Protein AF-A0A9P3JIS2-F1 (afdb_monomer)

Mean predicted aligned error: 7.38 Å

Nearest PDB structures (foldseek):
  6uax-assembly2_B  TM=6.822E-01  e=2.232E-02  Sorangium cellulosum So ce56
  4v4b-assembly1_AK  TM=4.338E-01  e=3.756E-01  Saccharomyces cerevisiae
  5xtb-assembly1_J  TM=4.957E-01  e=6.749E+00  Homo sapiens
  6rfq-assembly1_E  TM=3.827E-01  e=6.320E+00  Yarrowia lipolytica
  6y79-assembly1_E  TM=3.855E-01  e=7.696E+00  Yarrowia lipolytica

pLDDT: mean 80.88, std 13.99, range [34.53, 97.19]

Foldseek 3Di:
DFAWDADPPGDIDTDDDLVRVLVVLVVVVVVCVVVVPPDADEDDAEALVCQLVRCVVNVVRGQAYEHALEKAQDQVRDICLVVSLVSLQSLLVVCVVSVHAYEYAEYAHPDDHDDPVVRVVNRVSSVVSCCPRNVHPYYHYDDDPDDDDPDD

Sequence (152 aa):
LEGWWMKGGGQEGCNIGLQQMKRILLMVQAALERKQLKTGIVSVDSFVQTTPRQIGTLNPFLARYNVHGYMSLAKNGTSSVEWTTQNFHVMKGIAKGQEKEVWVSEWGPLLRGGEDMDVALFMARSIIAAINILEATGGSFGRRLTPWHPGR

Solvent-accessible surface area (backbone atoms only — not comparable to full-atom values): 8800 Å² total; per-residue (Å²): 130,70,49,79,49,77,44,94,90,79,44,76,48,68,45,75,51,72,72,58,47,50,53,50,52,52,54,49,50,54,50,31,59,77,68,70,50,96,70,76,44,76,43,74,72,33,52,47,88,58,38,67,78,50,47,77,80,46,47,96,68,42,62,30,42,32,25,25,61,60,35,40,34,42,72,86,71,52,59,40,58,65,64,51,50,54,38,27,48,54,42,29,54,51,27,60,78,65,78,36,55,38,31,34,58,26,39,49,62,78,39,89,34,74,52,73,66,56,46,50,53,50,51,51,51,52,53,51,42,36,46,74,55,32,54,37,81,46,72,40,79,49,82,74,87,69,79,88,75,85,81,131

Structure (mmCIF, N/CA/C/O backbone):
data_AF-A0A9P3JIS2-F1
#
_entry.id   AF-A0A9P3JIS2-F1
#
loop_
_atom_site.group_PDB
_atom_site.id
_atom_site.type_symbol
_atom_site.label_atom_id
_atom_site.label_alt_id
_atom_site.label_comp_id
_atom_site.label_asym_id
_atom_site.label_entity_id
_atom_site.label_seq_id
_atom_site.pdbx_PDB_ins_code
_atom_site.Cartn_x
_atom_site.Cartn_y
_atom_site.Cartn_z
_atom_site.occupancy
_atom_site.B_iso_or_equiv
_atom_site.auth_seq_id
_atom_site.auth_comp_id
_atom_site.auth_asym_id
_atom_site.auth_atom_id
_atom_site.pdbx_PDB_model_num
ATOM 1 N N . LEU A 1 1 ? -1.215 21.111 -2.128 1.00 69.12 1 LEU A N 1
ATOM 2 C CA . LEU A 1 1 ? -2.639 21.453 -2.330 1.00 69.12 1 LEU A CA 1
ATOM 3 C C . LEU A 1 1 ? -3.441 20.167 -2.242 1.00 69.12 1 LEU A C 1
ATOM 5 O O . LEU A 1 1 ? -3.109 19.228 -2.957 1.00 69.12 1 LEU A O 1
ATOM 9 N N . GLU A 1 2 ? -4.381 20.091 -1.303 1.00 86.25 2 GLU A N 1
ATOM 10 C CA . GLU A 1 2 ? -5.375 19.010 -1.247 1.00 86.25 2 GLU A CA 1
ATOM 11 C C . GLU A 1 2 ? -6.494 19.288 -2.257 1.00 86.25 2 GLU A C 1
ATOM 13 O O . GLU A 1 2 ? -6.707 20.444 -2.629 1.00 86.25 2 GLU A O 1
ATOM 18 N N . GLY A 1 3 ? -7.202 18.245 -2.685 1.00 86.94 3 GLY A N 1
ATOM 19 C CA . GLY A 1 3 ? -8.365 18.369 -3.558 1.00 86.94 3 GLY A CA 1
ATOM 20 C C . GLY A 1 3 ? -8.328 17.466 -4.784 1.00 86.94 3 GLY A C 1
ATOM 21 O O . GLY A 1 3 ? -7.376 16.714 -5.017 1.00 86.94 3 GLY A O 1
ATOM 22 N N . TRP A 1 4 ? -9.410 17.555 -5.550 1.00 88.62 4 TRP A N 1
ATOM 23 C CA . TRP A 1 4 ? -9.641 16.761 -6.746 1.00 88.62 4 TRP A CA 1
ATOM 24 C C . TRP A 1 4 ? -8.884 17.315 -7.944 1.00 88.62 4 TRP A C 1
ATOM 26 O O . TRP A 1 4 ? -8.748 18.527 -8.118 1.00 88.62 4 TRP A O 1
ATOM 36 N N . TRP A 1 5 ? -8.417 16.410 -8.789 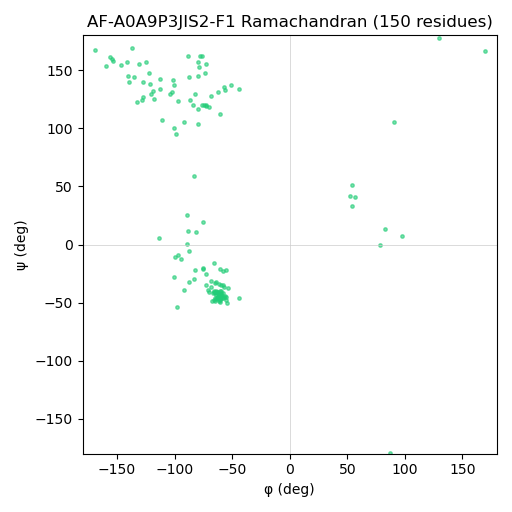1.00 86.50 5 TRP A N 1
ATOM 37 C CA . TRP A 1 5 ? -7.796 16.727 -10.059 1.00 86.50 5 TRP A CA 1
ATOM 38 C C . TRP A 1 5 ? -8.214 15.718 -11.124 1.00 86.50 5 TRP A C 1
ATOM 40 O O . TRP A 1 5 ? -8.581 14.580 -10.835 1.00 86.50 5 TRP A O 1
ATOM 50 N N . MET A 1 6 ? -8.106 16.161 -12.373 1.00 84.44 6 MET A N 1
ATOM 51 C CA . MET A 1 6 ? -8.258 15.338 -13.567 1.00 84.44 6 MET A CA 1
ATOM 52 C C . MET A 1 6 ? -6.938 15.350 -14.326 1.00 84.44 6 MET A C 1
ATOM 54 O O . MET A 1 6 ? -6.419 16.421 -14.648 1.00 84.44 6 MET A O 1
ATOM 58 N N . LYS A 1 7 ? -6.380 14.175 -14.621 1.00 74.12 7 LYS A N 1
ATOM 59 C CA . LYS A 1 7 ? -5.213 14.044 -15.501 1.00 74.12 7 LYS A CA 1
ATOM 60 C C . LYS A 1 7 ? -5.682 13.593 -16.879 1.00 74.12 7 LYS A C 1
ATOM 62 O O . LYS A 1 7 ? -6.599 12.779 -16.992 1.00 74.12 7 LYS A O 1
ATOM 67 N N . GLY A 1 8 ? -5.053 14.142 -17.923 1.00 61.16 8 GLY A N 1
ATOM 68 C CA . GLY A 1 8 ? -5.371 13.838 -19.321 1.00 61.16 8 GLY A CA 1
ATOM 69 C C . GLY A 1 8 ? -5.562 12.336 -19.560 1.00 61.16 8 GLY A C 1
ATOM 70 O O . GLY A 1 8 ? -4.776 11.528 -19.068 1.00 61.16 8 GLY A O 1
ATOM 71 N N . GLY A 1 9 ? -6.634 11.979 -20.275 1.00 62.12 9 GLY A N 1
ATOM 72 C CA . GLY A 1 9 ? -7.101 10.593 -20.412 1.00 62.12 9 GLY A CA 1
ATOM 73 C C . GLY A 1 9 ? -8.241 10.195 -19.463 1.00 62.12 9 GLY A C 1
ATOM 74 O O . GLY A 1 9 ? -8.596 9.023 -19.428 1.00 62.12 9 GLY A O 1
ATOM 75 N N . GLY A 1 10 ? -8.824 11.142 -18.715 1.00 78.00 10 GLY A N 1
ATOM 76 C CA . GLY A 1 10 ? -10.028 10.912 -17.901 1.00 78.00 10 GLY A CA 1
ATOM 77 C C . GLY A 1 10 ? -9.765 10.293 -16.528 1.00 78.00 10 GLY A C 1
ATOM 78 O O . GLY A 1 10 ? -10.701 9.834 -15.884 1.00 78.00 10 GLY A O 1
ATOM 79 N N . GLN A 1 11 ? -8.509 10.270 -16.071 1.00 81.06 11 GLN A N 1
ATOM 80 C CA . GLN A 1 11 ? -8.181 9.756 -14.746 1.00 81.06 11 GLN A CA 1
ATOM 81 C C . GLN A 1 11 ? -8.483 10.812 -13.678 1.00 81.06 11 GLN A C 1
ATOM 83 O O . GLN A 1 11 ? -7.835 11.863 -13.636 1.00 81.06 11 GLN A O 1
ATOM 88 N N . GLU A 1 12 ? -9.428 10.485 -12.803 1.00 86.50 12 GLU A N 1
ATOM 89 C CA . GLU A 1 12 ? -9.691 11.201 -11.558 1.00 86.50 12 GLU A CA 1
ATOM 90 C C . GLU A 1 12 ? -8.606 10.906 -10.518 1.00 86.50 12 GLU A C 1
ATOM 92 O O . GLU A 1 12 ? -8.057 9.802 -10.439 1.00 86.50 12 GLU A O 1
ATOM 97 N N . GLY A 1 13 ? -8.316 11.897 -9.684 1.00 85.69 13 GLY A N 1
ATOM 98 C CA . GLY A 1 13 ? -7.522 11.706 -8.484 1.00 85.69 13 GLY A CA 1
ATOM 99 C C . GLY A 1 13 ? -7.853 12.742 -7.424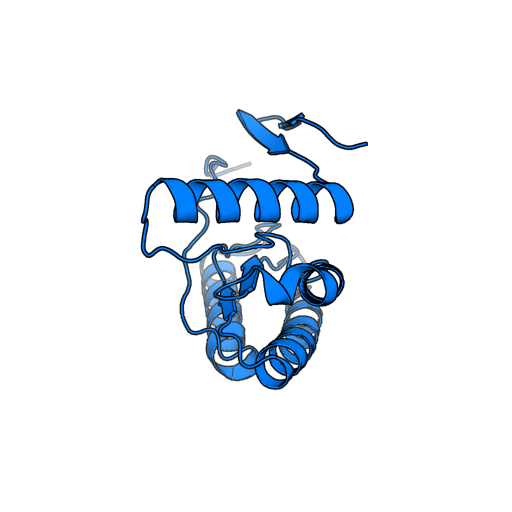 1.00 85.69 13 GLY A C 1
ATOM 100 O O . GLY A 1 13 ? -8.363 13.821 -7.715 1.00 85.69 13 GLY A O 1
ATOM 101 N N . CYS A 1 14 ? -7.556 12.412 -6.171 1.00 86.81 14 CYS A N 1
ATOM 102 C CA . CYS A 1 14 ? -7.724 13.318 -5.045 1.00 86.81 14 CYS A CA 1
ATOM 103 C C . CYS A 1 14 ? -6.462 13.288 -4.193 1.00 86.81 14 CYS A C 1
ATOM 105 O O . CYS A 1 14 ? -6.043 12.228 -3.731 1.00 86.81 14 CYS A O 1
ATOM 107 N N . ASN A 1 15 ? -5.835 14.447 -3.996 1.00 87.88 15 ASN A N 1
ATOM 108 C CA . ASN A 1 15 ? -4.740 14.553 -3.045 1.00 87.88 15 ASN A CA 1
ATOM 109 C C . ASN A 1 15 ? -5.302 14.848 -1.652 1.00 87.88 15 ASN A C 1
ATOM 111 O O . ASN A 1 15 ? -6.003 15.844 -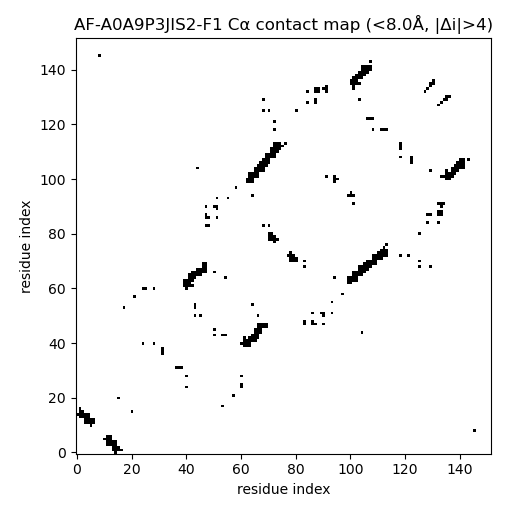1.466 1.00 87.88 15 ASN A O 1
ATOM 115 N N . ILE A 1 16 ? -4.956 14.012 -0.676 1.00 88.56 16 ILE A N 1
ATOM 116 C CA . ILE A 1 16 ? -5.409 14.128 0.711 1.00 88.56 16 ILE A CA 1
ATOM 117 C C . ILE A 1 16 ? -4.173 14.116 1.612 1.00 88.56 16 ILE A C 1
ATOM 119 O O . ILE A 1 16 ? -3.332 13.225 1.515 1.00 88.56 16 ILE A O 1
ATOM 123 N N . GLY A 1 17 ? -4.033 15.102 2.493 1.00 89.31 17 GLY A N 1
ATOM 124 C CA . GLY A 1 17 ? -2.966 15.14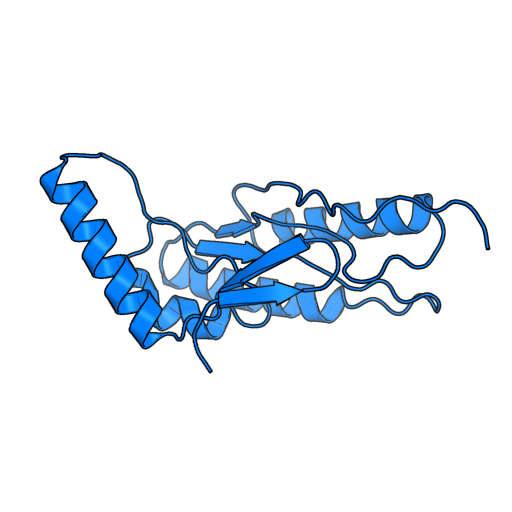0 3.483 1.00 89.31 17 GLY A CA 1
ATOM 125 C C . GLY A 1 17 ? -3.223 14.179 4.641 1.00 89.31 17 GLY A C 1
ATOM 126 O O . GLY A 1 17 ? -4.343 13.738 4.895 1.00 89.31 17 GLY A O 1
ATOM 127 N N . LEU A 1 18 ? -2.172 13.862 5.399 1.00 88.62 18 LEU A N 1
ATOM 128 C CA . LEU A 1 18 ? -2.227 12.849 6.459 1.00 88.62 18 LEU A CA 1
ATOM 129 C C . LEU A 1 18 ? -3.250 13.172 7.566 1.00 88.62 18 LEU A C 1
ATOM 131 O O . LEU A 1 18 ? -3.968 12.288 8.030 1.00 88.62 18 LEU A O 1
ATOM 135 N N . GLN A 1 19 ? -3.350 14.441 7.975 1.00 89.00 19 GLN A N 1
ATOM 136 C CA . GLN A 1 19 ? -4.324 14.863 8.991 1.00 89.00 19 GLN A CA 1
ATOM 137 C C . GLN A 1 19 ? -5.762 14.778 8.474 1.00 89.00 19 GLN A C 1
ATOM 139 O O . GLN A 1 19 ? -6.664 14.386 9.214 1.00 89.00 19 GLN A O 1
ATOM 144 N N . GLN A 1 20 ? -5.976 15.097 7.197 1.00 90.62 20 GLN A N 1
ATOM 145 C CA . GLN A 1 20 ? -7.285 14.985 6.570 1.00 90.62 20 GLN A CA 1
ATOM 146 C C . GLN A 1 20 ? -7.683 13.515 6.382 1.00 90.62 20 GLN A C 1
ATOM 148 O O . GLN A 1 20 ? -8.810 13.154 6.715 1.00 90.62 20 GLN A O 1
ATOM 153 N N . MET A 1 21 ? -6.751 12.641 5.983 1.00 91.25 21 MET A N 1
ATOM 154 C CA . MET A 1 21 ? -6.969 11.188 5.974 1.00 91.25 21 MET A CA 1
ATOM 155 C C . MET A 1 21 ? -7.386 10.674 7.352 1.00 91.25 21 MET A C 1
ATOM 157 O O . MET A 1 21 ? -8.387 9.975 7.459 1.00 91.25 21 MET A O 1
ATOM 161 N N . LYS A 1 22 ? -6.686 11.069 8.424 1.00 91.50 22 LYS A N 1
ATOM 162 C CA . LYS A 1 22 ? -7.051 10.677 9.795 1.00 91.50 22 LYS A CA 1
ATOM 163 C C . LYS A 1 22 ? -8.489 11.077 10.146 1.00 91.50 22 LYS A C 1
ATOM 165 O O . LYS A 1 22 ? -9.223 10.274 10.717 1.00 91.50 22 LYS A O 1
ATOM 170 N N . ARG A 1 23 ? -8.909 12.298 9.792 1.00 92.62 23 ARG A N 1
ATOM 171 C CA . ARG A 1 23 ? -10.292 12.765 10.003 1.00 92.62 23 ARG A CA 1
ATOM 172 C C . ARG A 1 23 ? -11.300 11.925 9.220 1.00 92.62 23 ARG A C 1
ATOM 174 O O . ARG A 1 23 ? -12.309 11.522 9.788 1.00 92.62 23 ARG A O 1
ATOM 181 N N . ILE A 1 24 ? -11.006 11.621 7.956 1.00 92.38 24 ILE A N 1
ATOM 182 C CA . ILE A 1 24 ? -11.854 10.765 7.115 1.00 92.38 24 ILE A CA 1
ATOM 183 C C . ILE A 1 24 ? -11.992 9.372 7.738 1.00 92.38 24 ILE A C 1
ATOM 185 O O . ILE A 1 24 ? -13.111 8.889 7.881 1.00 92.38 24 ILE A O 1
ATOM 189 N N . LEU A 1 25 ? -10.892 8.753 8.178 1.00 93.19 25 LEU A N 1
ATOM 190 C CA . LEU A 1 25 ? -10.920 7.430 8.810 1.00 93.19 25 LEU A CA 1
ATOM 191 C C . LEU A 1 25 ? -11.782 7.415 10.079 1.00 93.19 25 LEU A C 1
ATOM 193 O O . LEU A 1 25 ? -12.584 6.504 10.249 1.00 93.19 25 LEU A O 1
ATOM 197 N N . LEU A 1 26 ? -11.686 8.447 10.925 1.00 93.56 26 LEU A N 1
ATOM 198 C CA . LEU A 1 26 ? -12.546 8.595 12.106 1.00 93.56 26 LEU A CA 1
ATOM 199 C C . LEU A 1 26 ? -14.032 8.711 11.733 1.00 93.56 26 LEU A C 1
ATOM 201 O O . LEU A 1 26 ? -14.883 8.082 12.360 1.00 93.56 26 LEU A O 1
ATOM 205 N N . MET A 1 27 ? -14.353 9.495 10.700 1.00 95.50 27 MET A N 1
ATOM 206 C CA . MET A 1 27 ? -15.731 9.648 10.223 1.00 95.50 27 MET A CA 1
ATOM 207 C C . MET A 1 27 ? -16.287 8.344 9.646 1.00 95.50 27 MET A C 1
ATOM 209 O O . MET A 1 27 ? -17.445 8.009 9.905 1.00 95.50 27 MET A O 1
ATOM 213 N N . VAL A 1 28 ? -15.469 7.606 8.888 1.00 94.75 28 VAL A N 1
ATOM 214 C CA . VAL A 1 28 ? -15.833 6.297 8.334 1.00 94.75 28 VAL A CA 1
ATOM 215 C C . VAL A 1 28 ? -16.043 5.295 9.463 1.00 94.75 28 VAL A C 1
ATOM 217 O O . VAL A 1 28 ? -17.099 4.673 9.504 1.00 94.75 28 VAL A O 1
ATOM 220 N N . GLN A 1 29 ? -15.116 5.199 10.418 1.00 93.69 29 GLN A N 1
ATOM 221 C CA . GLN A 1 29 ? -15.228 4.308 11.576 1.00 93.69 29 GLN A CA 1
ATOM 222 C C . GLN A 1 29 ? -16.535 4.549 12.345 1.00 93.69 29 GLN A C 1
ATOM 224 O O . GLN A 1 29 ? -17.326 3.624 12.530 1.00 93.69 29 GLN A O 1
ATOM 229 N N . ALA A 1 30 ? -16.836 5.808 12.679 1.00 94.56 30 ALA A N 1
ATOM 230 C CA . ALA A 1 30 ? -18.082 6.166 13.354 1.00 94.56 30 ALA A CA 1
ATOM 231 C C . ALA A 1 30 ? -19.331 5.823 12.517 1.00 94.56 30 ALA A C 1
ATOM 233 O O . ALA A 1 30 ? -20.378 5.471 13.059 1.00 94.56 30 ALA A O 1
ATOM 234 N N . ALA A 1 31 ? -19.258 5.931 11.186 1.00 95.75 31 ALA A N 1
ATOM 235 C CA . ALA A 1 31 ? -20.360 5.551 10.307 1.00 95.75 31 ALA A CA 1
ATOM 236 C C . ALA A 1 31 ? -20.563 4.028 10.241 1.00 95.75 31 ALA A C 1
ATOM 238 O O . ALA A 1 31 ? -21.712 3.581 10.230 1.00 95.75 31 ALA A O 1
ATOM 239 N N . LEU A 1 32 ? -19.479 3.247 10.222 1.00 95.00 32 LEU A N 1
ATOM 240 C CA . LEU A 1 32 ? -19.525 1.785 10.267 1.00 95.00 32 LEU A CA 1
ATOM 241 C C . LEU A 1 32 ? -20.148 1.299 11.579 1.00 95.00 32 LEU A C 1
ATOM 243 O O . LEU A 1 32 ? -21.058 0.472 11.543 1.00 95.00 32 LEU A O 1
ATOM 247 N N . GLU A 1 33 ? -19.735 1.877 12.709 1.00 94.25 33 GLU A N 1
ATOM 248 C CA . GLU A 1 33 ? -20.284 1.580 14.038 1.00 94.25 33 GLU A CA 1
ATOM 249 C C . GLU A 1 33 ? -21.779 1.897 14.121 1.00 94.25 33 GLU A C 1
ATOM 251 O O . GLU A 1 33 ? -22.575 1.031 14.487 1.00 94.25 33 GLU A O 1
ATOM 256 N N . ARG A 1 34 ? -22.195 3.099 13.693 1.00 96.94 34 ARG A N 1
ATOM 257 C CA . ARG A 1 34 ? -23.619 3.487 13.669 1.00 96.94 34 ARG A CA 1
ATOM 258 C C . ARG A 1 34 ? -24.477 2.553 12.819 1.00 96.94 34 ARG A C 1
ATOM 260 O O . ARG A 1 34 ? -25.638 2.332 13.146 1.00 96.94 34 ARG A O 1
ATOM 267 N N . LYS A 1 35 ? -23.926 2.033 11.720 1.00 97.19 35 LYS A N 1
ATOM 268 C CA . LYS A 1 35 ? -24.617 1.096 10.822 1.00 97.19 35 LYS A CA 1
ATOM 269 C C . LYS A 1 35 ? -24.431 -0.374 11.213 1.00 97.19 35 LYS A C 1
ATOM 271 O O . LYS A 1 35 ? -24.954 -1.234 10.512 1.00 97.19 35 LYS A O 1
ATOM 276 N N . GLN A 1 36 ? -23.701 -0.661 12.294 1.00 96.19 36 GLN A N 1
ATOM 277 C CA . GLN A 1 36 ? -23.377 -2.015 12.758 1.00 96.19 36 GLN A CA 1
ATOM 278 C C . GLN A 1 36 ? -22.716 -2.887 11.673 1.00 96.19 36 GLN A C 1
ATOM 280 O O . GLN A 1 36 ? -22.917 -4.102 11.608 1.00 96.19 36 GLN A O 1
ATOM 285 N N . LEU A 1 37 ? -21.918 -2.270 10.797 1.00 95.44 37 LEU A N 1
ATOM 286 C CA . LEU A 1 37 ? -21.238 -2.968 9.709 1.00 95.44 37 LEU A CA 1
ATOM 287 C C . LEU A 1 37 ? -19.931 -3.583 10.211 1.00 95.44 37 LEU A C 1
ATOM 289 O O . LEU A 1 37 ? -19.016 -2.877 10.628 1.00 95.44 37 LEU A O 1
ATOM 293 N N . LYS A 1 38 ? -19.815 -4.910 10.110 1.00 91.00 38 LYS A N 1
ATOM 294 C CA . LYS A 1 38 ? -18.606 -5.670 10.466 1.00 91.00 38 LYS A CA 1
ATOM 295 C C . LYS A 1 38 ? -17.584 -5.668 9.324 1.00 91.00 38 LYS A C 1
ATOM 297 O O . LYS A 1 38 ? -17.237 -6.721 8.797 1.00 91.00 38 LYS A O 1
ATOM 302 N N . THR A 1 39 ? -17.137 -4.487 8.908 1.00 90.44 39 THR A N 1
ATOM 303 C CA . THR A 1 39 ? -16.091 -4.331 7.885 1.00 90.44 39 THR A CA 1
ATOM 304 C C . THR A 1 39 ? -14.920 -3.527 8.432 1.00 90.44 39 THR A C 1
ATOM 306 O O . THR A 1 39 ? -15.100 -2.640 9.260 1.00 90.44 39 THR A O 1
ATOM 309 N N . GLY A 1 40 ? -13.714 -3.848 7.966 1.00 88.00 40 GLY A N 1
ATOM 310 C CA . GLY A 1 40 ? -12.501 -3.104 8.286 1.00 88.00 40 GLY A CA 1
ATOM 311 C C . GLY A 1 40 ? -12.253 -1.958 7.310 1.00 88.00 40 GLY A C 1
ATOM 312 O O . GLY A 1 40 ? -12.790 -1.946 6.201 1.00 88.00 40 GLY A O 1
ATOM 313 N N . ILE A 1 41 ? -11.400 -1.017 7.713 1.00 91.44 41 ILE A N 1
ATOM 314 C CA . ILE A 1 41 ? -10.923 0.059 6.843 1.00 91.44 41 ILE A CA 1
ATOM 315 C C . ILE A 1 41 ? -9.527 -0.291 6.331 1.00 91.44 41 ILE A C 1
ATOM 317 O O . ILE A 1 41 ? -8.668 -0.764 7.082 1.00 91.44 41 ILE A O 1
ATOM 321 N N . VAL A 1 42 ? -9.313 -0.047 5.041 1.00 88.75 42 VAL A N 1
ATOM 322 C CA . VAL A 1 42 ? -8.053 -0.287 4.343 1.00 88.75 42 VAL A CA 1
ATOM 323 C C . VAL A 1 42 ? -7.552 1.037 3.767 1.00 88.75 42 VAL A C 1
ATOM 325 O O . VAL A 1 42 ? -8.299 1.773 3.131 1.00 88.75 42 VAL A O 1
ATOM 328 N N . SER A 1 43 ? -6.290 1.358 4.037 1.00 86.06 43 SER A N 1
ATOM 329 C CA . SER A 1 43 ? -5.586 2.584 3.633 1.00 86.06 43 SER A CA 1
ATOM 330 C C . SER A 1 43 ? -4.081 2.244 3.588 1.00 86.06 43 SER A C 1
ATOM 332 O O . SER A 1 43 ? -3.664 1.241 4.167 1.00 86.06 43 SER A O 1
ATOM 334 N N . VAL A 1 44 ? -3.193 2.958 2.903 1.00 85.12 44 VAL A N 1
ATOM 335 C CA . VAL A 1 44 ? -3.282 4.334 2.380 1.00 85.12 44 VAL A CA 1
ATOM 336 C C . VAL A 1 44 ? -3.630 4.387 0.895 1.00 85.12 44 VAL A C 1
ATOM 338 O O . VAL A 1 44 ? -3.973 5.448 0.392 1.00 85.12 44 VAL A O 1
ATOM 341 N N . ASP A 1 45 ? -3.585 3.232 0.225 1.00 87.25 45 ASP A N 1
ATOM 342 C CA . ASP A 1 45 ? -3.840 3.107 -1.215 1.00 87.25 45 ASP A CA 1
ATOM 343 C C . ASP A 1 45 ? -2.951 4.054 -2.033 1.00 87.25 45 ASP A C 1
ATOM 345 O O . ASP A 1 45 ? -3.390 4.890 -2.819 1.00 87.25 45 ASP A O 1
ATOM 349 N N . SER A 1 46 ? -1.653 3.981 -1.738 1.00 86.12 46 SER A N 1
ATOM 350 C CA . SER A 1 46 ? -0.640 4.870 -2.286 1.00 86.12 46 SER A CA 1
ATOM 351 C C . SER A 1 46 ? 0.601 4.090 -2.684 1.00 86.12 46 SER A C 1
ATOM 353 O O . SER A 1 46 ? 0.792 2.932 -2.315 1.00 86.12 46 SER A O 1
ATOM 355 N N . PHE A 1 47 ? 1.492 4.760 -3.399 1.00 86.19 47 PHE A N 1
ATOM 356 C CA . PHE A 1 47 ? 2.804 4.256 -3.761 1.00 86.19 47 PHE A CA 1
ATOM 357 C C . PHE A 1 47 ? 3.575 3.717 -2.544 1.00 86.19 47 PHE A C 1
ATOM 359 O O . PHE A 1 47 ? 3.613 4.324 -1.467 1.00 86.19 47 PHE A O 1
ATOM 366 N N . VAL A 1 48 ? 4.237 2.570 -2.711 1.00 84.88 48 VAL A N 1
ATOM 367 C CA . VAL A 1 48 ? 5.067 1.940 -1.665 1.00 84.88 48 VAL A CA 1
ATOM 368 C C . VAL A 1 48 ? 6.146 2.859 -1.103 1.00 84.88 48 VAL A C 1
ATOM 370 O O . VAL A 1 48 ? 6.578 2.687 0.028 1.00 84.88 48 VAL A O 1
ATOM 373 N N . GLN A 1 49 ? 6.542 3.883 -1.845 1.00 82.19 49 GLN A N 1
ATOM 374 C CA . GLN A 1 49 ? 7.607 4.796 -1.443 1.00 82.19 49 GLN A CA 1
ATOM 375 C C . GLN A 1 49 ? 7.117 5.899 -0.494 1.00 82.19 49 GLN A C 1
ATOM 377 O O . GLN A 1 49 ? 7.901 6.465 0.267 1.00 82.19 49 GLN A O 1
ATOM 382 N N . THR A 1 50 ? 5.816 6.194 -0.497 1.00 82.94 50 THR A N 1
ATOM 383 C CA . THR A 1 50 ? 5.187 7.168 0.410 1.00 82.94 50 THR A CA 1
ATOM 384 C C . THR A 1 50 ? 4.484 6.497 1.585 1.00 82.94 50 THR A C 1
ATOM 386 O O . THR A 1 50 ? 4.422 7.073 2.674 1.00 82.94 50 THR A O 1
ATOM 389 N N . THR A 1 51 ? 4.026 5.259 1.393 1.00 84.94 51 THR A N 1
ATOM 390 C CA . THR A 1 51 ? 3.216 4.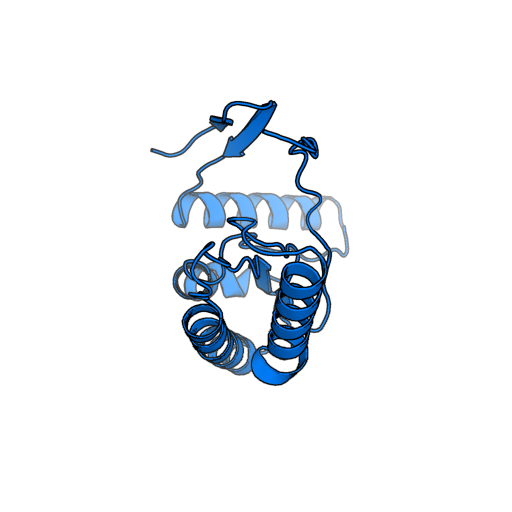510 2.362 1.00 84.94 51 THR A CA 1
ATOM 391 C C . THR A 1 51 ? 3.872 4.340 3.746 1.00 84.94 51 THR A C 1
ATOM 393 O O . THR A 1 51 ? 3.189 4.630 4.732 1.00 84.94 51 THR A O 1
ATOM 396 N N . PRO A 1 52 ? 5.172 3.985 3.890 1.00 85.44 52 PRO A N 1
ATOM 397 C CA . PRO A 1 52 ? 5.811 3.815 5.201 1.00 85.44 52 PRO A CA 1
ATOM 398 C C . PRO A 1 52 ? 5.660 5.020 6.135 1.00 85.44 52 PRO A C 1
ATOM 400 O O . PRO A 1 52 ? 5.461 4.863 7.337 1.00 85.44 52 PRO A O 1
ATOM 403 N N . ARG A 1 53 ? 5.711 6.240 5.582 1.00 82.50 53 ARG A N 1
ATOM 404 C CA . ARG A 1 53 ? 5.594 7.481 6.367 1.00 82.50 53 ARG A CA 1
ATOM 405 C C . ARG A 1 53 ? 4.170 7.733 6.862 1.00 82.50 53 ARG A C 1
ATOM 407 O O . ARG A 1 53 ? 3.983 8.438 7.847 1.00 82.50 53 ARG A O 1
ATOM 414 N N . GLN A 1 54 ? 3.172 7.193 6.170 1.00 82.62 54 GLN A N 1
ATOM 415 C CA . GLN A 1 54 ? 1.758 7.463 6.421 1.00 82.62 54 GLN A CA 1
ATOM 416 C C . GLN A 1 54 ? 1.154 6.441 7.396 1.00 82.62 54 GLN A C 1
ATOM 418 O O . GLN A 1 54 ? 0.396 6.816 8.293 1.00 82.62 54 GLN A O 1
ATOM 423 N N . ILE A 1 55 ? 1.528 5.162 7.279 1.00 81.62 55 ILE A N 1
ATOM 424 C CA . ILE A 1 55 ? 0.916 4.071 8.058 1.00 81.62 55 ILE A CA 1
ATOM 425 C C . ILE A 1 55 ? 1.159 4.178 9.566 1.00 81.62 55 ILE A C 1
ATOM 427 O O . ILE A 1 55 ? 0.257 3.863 10.337 1.00 81.62 55 ILE A O 1
ATOM 431 N N . GLY A 1 56 ? 2.306 4.709 10.004 1.00 74.88 56 GLY A N 1
ATOM 432 C CA . GLY A 1 56 ? 2.604 4.853 11.434 1.00 74.88 56 GLY A CA 1
ATOM 433 C C . GLY A 1 56 ? 1.594 5.735 12.181 1.00 74.88 56 GLY A C 1
ATOM 434 O O . GLY A 1 56 ? 1.247 5.455 13.322 1.00 74.88 56 GLY A O 1
ATOM 435 N N . THR A 1 57 ? 1.062 6.775 11.530 1.00 79.50 57 THR A N 1
ATOM 436 C CA . THR A 1 57 ? 0.051 7.666 12.136 1.00 79.50 57 THR A CA 1
ATOM 437 C C . THR A 1 57 ? -1.370 7.109 12.035 1.00 79.50 57 THR A C 1
ATOM 439 O O . THR A 1 57 ? -2.214 7.417 12.877 1.00 79.50 57 THR A O 1
ATOM 442 N N . LEU A 1 58 ? -1.657 6.320 10.998 1.00 85.44 58 LEU A N 1
ATOM 443 C CA . LEU A 1 58 ? -3.009 5.841 10.701 1.00 85.44 58 LEU A CA 1
ATOM 444 C C . LEU A 1 58 ? -3.301 4.454 11.292 1.00 85.44 58 LEU A C 1
ATOM 446 O O . LEU A 1 58 ? -4.465 4.071 11.353 1.00 85.44 58 LEU A O 1
ATOM 450 N N . ASN A 1 59 ? -2.277 3.732 11.765 1.00 84.94 59 ASN A N 1
ATOM 451 C CA . ASN A 1 59 ? -2.369 2.339 12.211 1.00 84.94 59 ASN A CA 1
ATOM 452 C C . ASN A 1 59 ? -3.592 1.989 13.087 1.00 84.94 59 ASN A C 1
ATOM 454 O O . ASN A 1 59 ? -4.244 0.989 12.779 1.00 84.94 59 ASN A O 1
ATOM 458 N N . PRO A 1 60 ? -3.967 2.777 14.119 1.00 86.31 60 PRO A N 1
ATOM 459 C CA . PRO A 1 60 ? -5.074 2.406 15.006 1.00 86.31 60 PRO A CA 1
ATOM 460 C C . PRO A 1 60 ? -6.428 2.243 14.302 1.00 86.31 60 PRO A C 1
ATOM 462 O O . PRO A 1 60 ? -7.315 1.586 14.834 1.00 86.31 60 PRO A O 1
ATOM 465 N N . PHE A 1 61 ? -6.595 2.831 13.114 1.00 85.38 61 PHE A N 1
ATOM 466 C CA . PHE A 1 61 ? -7.849 2.813 12.356 1.00 85.38 61 PHE A CA 1
ATOM 467 C C . PHE A 1 61 ? -7.889 1.729 11.275 1.00 85.38 61 PHE A C 1
ATOM 469 O O . PHE A 1 61 ? -8.923 1.532 10.641 1.00 85.38 61 PHE A O 1
ATOM 476 N N . LEU A 1 62 ? -6.761 1.068 11.004 1.00 88.50 62 LEU A N 1
ATOM 477 C CA . LEU A 1 62 ? -6.617 0.201 9.841 1.00 88.50 62 LEU A CA 1
ATOM 478 C C . LEU A 1 62 ? -6.736 -1.267 10.236 1.00 88.50 62 LEU A C 1
ATOM 480 O O . LEU A 1 62 ? -6.056 -1.750 11.143 1.00 88.50 62 LEU A O 1
ATOM 484 N N . ALA A 1 63 ? -7.569 -2.003 9.505 1.00 89.44 63 ALA A N 1
ATOM 485 C CA . ALA A 1 63 ? -7.643 -3.456 9.633 1.00 89.44 63 ALA A CA 1
ATOM 486 C C . ALA A 1 63 ? -6.404 -4.130 9.023 1.00 89.44 63 ALA A C 1
ATOM 488 O O . ALA A 1 63 ? -5.913 -5.125 9.545 1.00 89.44 63 ALA A O 1
ATOM 489 N N . ARG A 1 64 ? -5.885 -3.553 7.936 1.00 90.00 64 ARG A N 1
ATOM 490 C CA . ARG A 1 64 ? -4.682 -3.977 7.211 1.00 90.00 64 ARG A CA 1
ATOM 491 C C . ARG A 1 64 ? -4.090 -2.797 6.452 1.00 90.00 64 ARG A C 1
ATOM 493 O O . ARG A 1 64 ? -4.788 -1.812 6.196 1.00 90.00 64 ARG A O 1
ATOM 500 N N . TYR A 1 65 ? -2.829 -2.911 6.062 1.00 90.88 65 TYR A N 1
ATOM 501 C CA . TYR A 1 65 ? -2.178 -1.918 5.215 1.00 90.88 65 TYR A CA 1
ATOM 502 C C . TYR A 1 65 ? -2.402 -2.226 3.746 1.00 90.88 65 TYR A C 1
ATOM 504 O O . TYR A 1 65 ? -2.407 -3.383 3.333 1.00 90.88 65 TYR A O 1
ATOM 512 N N . ASN A 1 66 ? -2.557 -1.170 2.958 1.00 91.19 66 ASN A N 1
ATOM 513 C CA . ASN A 1 66 ? -2.658 -1.260 1.515 1.00 91.19 66 ASN A CA 1
ATOM 514 C C . ASN A 1 66 ? -1.669 -0.333 0.822 1.00 91.19 66 ASN A C 1
ATOM 516 O O . ASN A 1 66 ? -1.463 0.806 1.253 1.00 91.19 66 ASN A O 1
ATOM 520 N N . VAL A 1 67 ? -1.080 -0.844 -0.254 1.00 90.12 67 VAL A N 1
ATOM 521 C CA . VAL A 1 67 ? 0.001 -0.204 -0.990 1.00 90.12 67 VAL A CA 1
ATOM 522 C C . VAL A 1 67 ? -0.083 -0.511 -2.484 1.00 90.12 67 VAL A C 1
ATOM 524 O O . VAL A 1 67 ? -0.596 -1.549 -2.893 1.00 90.12 67 VAL A O 1
ATOM 527 N N . HIS A 1 68 ? 0.462 0.374 -3.311 1.00 88.25 68 HIS A N 1
ATOM 528 C CA . HIS A 1 68 ? 0.676 0.146 -4.734 1.00 88.25 68 HIS A CA 1
ATOM 529 C C . HIS A 1 68 ? 2.119 -0.299 -4.980 1.00 88.25 68 HIS A C 1
ATOM 531 O O . HIS A 1 68 ? 3.072 0.406 -4.634 1.00 88.25 68 HIS A O 1
ATOM 537 N N . GLY A 1 69 ? 2.281 -1.457 -5.614 1.00 80.69 69 GLY A N 1
ATOM 538 C CA . GLY A 1 69 ? 3.558 -2.092 -5.949 1.00 80.69 69 GLY A CA 1
ATOM 539 C C . GLY A 1 69 ? 4.116 -1.672 -7.307 1.00 80.69 69 GLY A C 1
ATOM 540 O O . GLY A 1 69 ? 4.841 -2.437 -7.939 1.00 80.69 69 GLY A O 1
ATOM 541 N N . TYR A 1 70 ? 3.748 -0.486 -7.792 1.00 76.25 70 TYR A N 1
ATOM 542 C CA . TYR A 1 70 ? 4.195 0.033 -9.078 1.00 76.25 70 TYR A CA 1
ATOM 543 C C . TYR A 1 70 ? 5.726 0.114 -9.169 1.00 76.25 70 TYR A C 1
ATOM 545 O O . TYR A 1 70 ? 6.407 0.604 -8.264 1.00 76.25 70 TYR A O 1
ATOM 553 N N . MET A 1 71 ? 6.262 -0.330 -10.304 1.00 73.44 71 MET A N 1
ATOM 554 C CA . MET A 1 71 ? 7.688 -0.280 -10.617 1.00 73.44 71 MET A CA 1
ATOM 555 C C . MET A 1 71 ? 7.890 0.314 -12.018 1.00 73.44 71 MET A C 1
ATOM 557 O O . MET A 1 71 ? 7.005 0.244 -12.872 1.00 73.44 71 MET A O 1
ATOM 561 N N . SER A 1 72 ? 9.054 0.900 -12.278 1.00 68.25 72 SER A N 1
ATOM 562 C CA . SER A 1 72 ? 9.419 1.448 -13.588 1.00 68.25 72 SER A CA 1
ATOM 563 C C . SER A 1 72 ? 10.399 0.523 -14.300 1.00 68.25 72 SER A C 1
ATOM 565 O O . SER A 1 72 ? 11.433 0.180 -13.728 1.00 68.25 72 SER A O 1
ATOM 567 N N . LEU A 1 73 ? 10.094 0.179 -15.554 1.00 66.38 73 LEU A N 1
ATOM 568 C CA . LEU A 1 73 ? 11.027 -0.440 -16.493 1.00 66.38 73 LEU A CA 1
ATOM 569 C C . LEU A 1 73 ? 11.343 0.585 -17.589 1.00 66.38 73 LEU A C 1
ATOM 571 O O . LEU A 1 73 ? 10.490 0.923 -18.411 1.00 66.38 73 LEU A O 1
ATOM 575 N N . ALA A 1 74 ? 12.549 1.143 -17.567 1.00 66.31 74 ALA A N 1
ATOM 576 C CA . ALA A 1 74 ? 12.994 2.082 -18.589 1.00 66.31 74 ALA A CA 1
ATOM 577 C C . ALA A 1 74 ? 13.423 1.338 -19.867 1.00 66.31 74 ALA A C 1
ATOM 579 O O . ALA A 1 74 ? 13.873 0.195 -19.815 1.00 66.31 74 ALA A O 1
ATOM 580 N N . LYS A 1 75 ? 13.323 2.002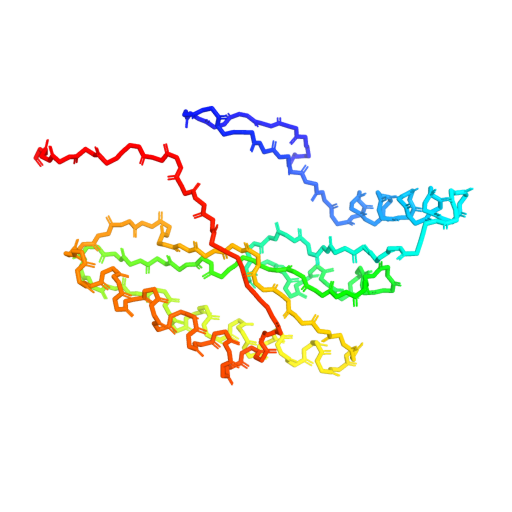 -21.031 1.00 59.91 75 LYS A N 1
ATOM 581 C CA . LYS A 1 75 ? 13.684 1.424 -22.345 1.00 59.91 75 LYS A CA 1
ATOM 582 C C . LYS A 1 75 ? 15.140 0.941 -22.441 1.00 59.91 75 LYS A C 1
ATOM 584 O O . LYS A 1 75 ? 15.439 0.107 -23.279 1.00 59.91 75 LYS A O 1
ATOM 589 N N . ASN A 1 76 ? 16.033 1.460 -21.601 1.00 64.25 76 ASN A N 1
ATOM 590 C CA . ASN A 1 76 ? 17.439 1.057 -21.521 1.00 64.25 76 ASN A CA 1
ATOM 591 C C . ASN A 1 76 ? 17.680 -0.120 -20.549 1.00 64.25 76 ASN A C 1
ATOM 593 O O . ASN A 1 76 ? 18.820 -0.368 -20.170 1.00 64.25 76 ASN A O 1
ATOM 597 N N . GLY A 1 77 ? 16.623 -0.793 -20.081 1.00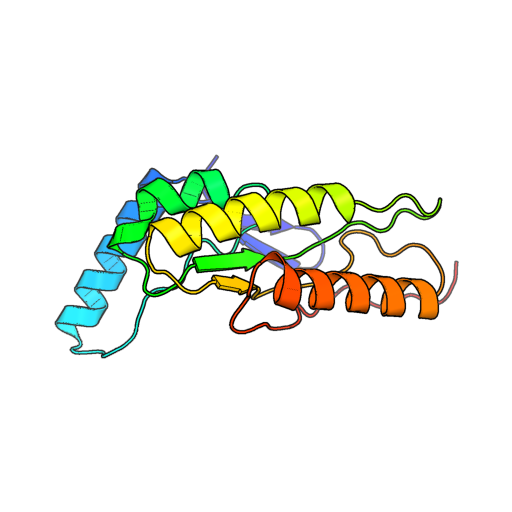 57.47 77 GLY A N 1
ATOM 598 C CA . GLY A 1 77 ? 16.717 -1.897 -19.124 1.00 57.47 77 GLY A CA 1
ATOM 599 C C . GLY A 1 77 ? 16.940 -1.468 -17.670 1.00 57.47 77 GLY A C 1
ATOM 600 O O . GLY A 1 77 ? 16.997 -2.325 -16.790 1.00 57.47 77 GLY A O 1
ATOM 601 N N . THR A 1 78 ? 17.034 -0.164 -17.371 1.00 60.69 78 THR A N 1
ATOM 602 C CA . THR A 1 78 ? 17.095 0.306 -15.980 1.00 60.69 78 THR A CA 1
ATOM 603 C C . THR A 1 78 ? 15.749 0.068 -15.297 1.00 60.69 78 THR A C 1
ATOM 605 O O . THR A 1 78 ? 14.695 0.462 -15.798 1.00 60.69 78 THR A O 1
ATOM 608 N N . SER A 1 79 ? 15.786 -0.583 -14.140 1.00 66.81 79 SER A N 1
ATOM 609 C CA . SER A 1 79 ? 14.606 -1.033 -13.411 1.00 66.81 79 SER A CA 1
ATOM 610 C C . SER A 1 79 ? 14.577 -0.431 -12.010 1.00 66.81 79 SER A C 1
ATOM 612 O O . SER A 1 79 ? 15.594 -0.413 -11.324 1.00 66.81 79 SER A O 1
ATOM 614 N N . SER A 1 80 ? 13.409 0.021 -11.545 1.00 72.88 80 SER A N 1
ATOM 615 C CA . SER A 1 80 ? 13.239 0.474 -10.155 1.00 72.88 80 SER A CA 1
ATOM 616 C C . SER A 1 80 ? 13.028 -0.678 -9.159 1.00 72.88 80 SER A C 1
ATOM 618 O O . SER A 1 80 ? 12.634 -0.421 -8.020 1.00 72.88 80 SER A O 1
ATOM 620 N N . VAL A 1 81 ? 13.237 -1.935 -9.578 1.00 73.44 81 VAL A N 1
ATOM 621 C CA . VAL A 1 81 ? 12.981 -3.139 -8.765 1.00 73.44 81 VAL A CA 1
ATOM 622 C C . VAL A 1 81 ? 13.729 -3.099 -7.439 1.00 73.44 81 VAL A C 1
ATOM 624 O O . VAL A 1 81 ? 13.119 -3.375 -6.409 1.00 73.44 81 VAL A O 1
ATOM 627 N N . GLU A 1 82 ? 15.011 -2.729 -7.432 1.00 76.44 82 GLU A N 1
ATOM 628 C CA . GLU A 1 82 ? 15.817 -2.685 -6.203 1.00 76.44 82 GLU A CA 1
ATOM 629 C C . GLU A 1 82 ? 15.245 -1.689 -5.191 1.00 76.44 82 GLU A C 1
ATOM 631 O O . GLU A 1 82 ? 15.049 -2.014 -4.020 1.00 76.44 82 GLU A O 1
ATOM 636 N N . TRP A 1 83 ? 14.882 -0.495 -5.659 1.00 75.38 83 TRP A N 1
ATOM 637 C CA . TRP A 1 83 ? 14.319 0.540 -4.800 1.00 75.38 83 TRP A CA 1
ATOM 638 C C . TRP A 1 83 ? 12.938 0.159 -4.255 1.00 75.38 83 TRP A C 1
ATOM 640 O O . TRP A 1 83 ? 12.658 0.349 -3.068 1.00 75.38 83 TRP A O 1
ATOM 650 N N . THR A 1 84 ? 12.072 -0.428 -5.084 1.00 80.06 84 THR A N 1
ATOM 651 C CA . THR A 1 84 ? 10.779 -0.946 -4.614 1.00 80.06 84 THR A CA 1
ATOM 652 C C . THR A 1 84 ? 10.971 -2.086 -3.612 1.00 80.06 84 THR A C 1
ATOM 654 O O . THR A 1 84 ? 10.315 -2.107 -2.572 1.00 80.06 84 THR A O 1
ATOM 657 N N . THR A 1 85 ? 11.926 -2.980 -3.867 1.00 84.00 85 THR A N 1
ATOM 658 C CA . THR A 1 85 ? 12.278 -4.090 -2.973 1.00 84.00 85 THR A CA 1
ATOM 659 C C . THR A 1 85 ? 12.755 -3.595 -1.609 1.00 84.00 85 THR A C 1
ATOM 661 O O . THR A 1 85 ? 12.313 -4.094 -0.574 1.00 84.00 85 THR A O 1
ATOM 664 N N . GLN A 1 86 ? 13.591 -2.556 -1.575 1.00 87.56 86 GLN A N 1
ATOM 665 C CA . GLN A 1 86 ? 14.015 -1.935 -0.321 1.00 87.56 86 GLN A CA 1
ATOM 666 C C . GLN A 1 86 ? 12.819 -1.388 0.475 1.00 87.56 86 GLN A C 1
ATOM 668 O O . GLN A 1 86 ? 12.735 -1.590 1.688 1.00 87.56 86 GLN A O 1
ATOM 673 N N . ASN A 1 87 ? 11.856 -0.747 -0.193 1.00 88.25 87 ASN A N 1
ATOM 674 C CA . ASN A 1 87 ? 10.644 -0.261 0.469 1.00 88.25 87 ASN A CA 1
ATOM 675 C C . ASN A 1 87 ? 9.740 -1.409 0.954 1.00 88.25 87 ASN A C 1
ATOM 677 O O . ASN A 1 87 ? 9.108 -1.270 2.001 1.00 88.25 87 ASN A O 1
ATOM 681 N N . PHE A 1 88 ? 9.720 -2.561 0.275 1.00 89.88 88 PHE A N 1
ATOM 682 C CA . PHE A 1 88 ? 9.036 -3.761 0.772 1.00 89.88 88 PHE A CA 1
ATOM 683 C C . PHE A 1 88 ? 9.627 -4.271 2.086 1.00 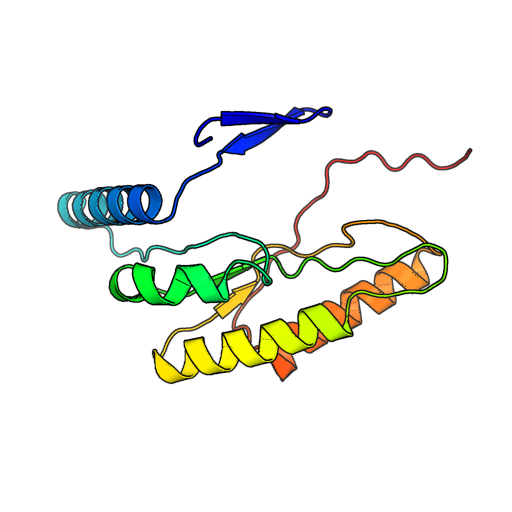89.88 88 PHE A C 1
ATOM 685 O O . PHE A 1 88 ? 8.863 -4.602 2.992 1.00 89.88 88 PHE A O 1
ATOM 692 N N . HIS A 1 89 ? 10.953 -4.261 2.249 1.00 91.19 89 HIS A N 1
ATOM 693 C CA . HIS A 1 89 ? 11.573 -4.607 3.533 1.00 91.19 89 HIS A CA 1
ATOM 694 C C . HIS A 1 89 ? 11.143 -3.663 4.662 1.00 91.19 89 HIS A C 1
ATOM 696 O O . HIS A 1 89 ? 10.784 -4.124 5.747 1.00 91.19 89 HIS A O 1
ATOM 702 N N . VAL A 1 90 ? 11.132 -2.351 4.404 1.00 90.88 90 VAL A N 1
ATOM 703 C CA . VAL A 1 90 ? 10.685 -1.348 5.385 1.00 90.88 90 VAL A CA 1
ATOM 704 C C . VAL A 1 90 ? 9.218 -1.574 5.754 1.00 90.88 90 VAL A C 1
ATOM 706 O O . VAL A 1 90 ? 8.880 -1.647 6.935 1.00 90.88 90 VAL A O 1
ATOM 709 N N . MET A 1 91 ? 8.355 -1.742 4.751 1.00 89.38 91 MET A N 1
ATOM 710 C CA . MET A 1 91 ? 6.928 -1.997 4.949 1.00 89.38 91 MET A CA 1
ATOM 711 C C . MET A 1 91 ? 6.675 -3.277 5.748 1.00 89.38 91 MET A C 1
ATOM 713 O O . MET A 1 91 ? 5.873 -3.248 6.678 1.00 89.38 91 MET A O 1
ATOM 717 N N . LYS A 1 92 ? 7.388 -4.370 5.452 1.00 90.81 92 LYS A N 1
ATOM 718 C CA . LYS A 1 92 ? 7.303 -5.619 6.222 1.00 90.81 92 LYS A CA 1
ATOM 719 C C . LYS A 1 92 ? 7.691 -5.419 7.680 1.00 90.81 92 LYS A C 1
ATOM 721 O O . LYS A 1 92 ? 6.998 -5.919 8.560 1.00 90.81 92 LYS A O 1
ATOM 726 N N . GLY A 1 93 ? 8.775 -4.689 7.946 1.00 90.12 93 GLY A N 1
ATOM 727 C CA . GLY A 1 93 ? 9.198 -4.381 9.312 1.00 90.12 93 GLY A CA 1
ATOM 728 C C . GLY A 1 93 ? 8.110 -3.647 10.098 1.00 90.12 93 GLY A C 1
ATOM 729 O O . GLY A 1 93 ? 7.788 -4.041 11.218 1.00 90.12 93 GLY A O 1
ATOM 730 N N . ILE A 1 94 ? 7.487 -2.636 9.483 1.00 89.25 94 ILE A N 1
ATOM 731 C CA . ILE A 1 94 ? 6.393 -1.879 10.106 1.00 89.25 94 ILE A CA 1
ATOM 732 C C . ILE A 1 94 ? 5.164 -2.770 10.318 1.00 89.25 94 ILE A C 1
ATOM 734 O O . ILE A 1 94 ? 4.616 -2.797 11.415 1.00 89.25 94 ILE A O 1
ATOM 738 N N . ALA A 1 95 ? 4.751 -3.524 9.299 1.00 89.19 95 ALA A N 1
ATOM 739 C CA . ALA A 1 95 ? 3.593 -4.413 9.359 1.00 89.19 95 ALA A CA 1
ATOM 740 C C . ALA A 1 95 ? 3.727 -5.474 10.456 1.00 89.19 95 ALA A C 1
ATOM 742 O O . ALA A 1 95 ? 2.818 -5.624 11.271 1.00 89.19 95 ALA A O 1
ATOM 743 N N . LYS A 1 96 ? 4.890 -6.133 10.549 1.00 89.75 96 LYS A N 1
ATOM 744 C CA . LYS A 1 96 ? 5.179 -7.096 11.620 1.00 89.75 96 LYS A CA 1
ATOM 745 C C . LYS A 1 96 ? 5.177 -6.441 12.995 1.00 89.75 96 LYS A C 1
ATOM 747 O O . LYS A 1 96 ? 4.549 -6.966 13.904 1.00 89.75 96 LYS A O 1
ATOM 752 N N . GLY A 1 97 ? 5.823 -5.283 13.139 1.00 87.75 97 GLY A N 1
ATOM 753 C CA . GLY A 1 97 ? 5.864 -4.559 14.412 1.00 87.75 97 GLY A CA 1
ATOM 754 C C . GLY A 1 97 ? 4.507 -4.022 14.882 1.00 87.75 97 GLY A C 1
ATOM 755 O O . GLY A 1 97 ? 4.384 -3.638 16.038 1.00 87.75 97 GLY A O 1
ATOM 756 N N . GLN A 1 98 ? 3.507 -3.966 14.000 1.00 88.31 98 GLN A N 1
ATOM 757 C CA . GLN A 1 98 ? 2.148 -3.507 14.304 1.00 88.31 98 GLN A CA 1
ATOM 758 C C . GLN A 1 98 ? 1.102 -4.628 14.200 1.00 88.31 98 GLN A C 1
ATOM 760 O O . GLN A 1 98 ? -0.091 -4.345 14.307 1.00 88.31 98 GLN A O 1
ATOM 765 N N . GLU A 1 99 ? 1.539 -5.870 13.965 1.00 90.12 99 GLU A N 1
ATOM 766 C CA . GLU A 1 99 ? 0.681 -7.048 13.786 1.00 90.12 99 GLU A CA 1
ATOM 767 C C . GLU A 1 99 ? -0.415 -6.836 12.724 1.00 90.12 99 GLU A C 1
ATOM 769 O O . GLU A 1 99 ? -1.580 -7.201 12.899 1.00 90.12 99 GLU A O 1
ATOM 774 N N . LYS A 1 100 ? -0.048 -6.205 11.603 1.00 89.31 100 LYS A N 1
ATOM 775 C CA . LYS A 1 100 ? -0.951 -5.948 10.475 1.00 89.31 100 LYS A CA 1
ATOM 776 C C . LYS A 1 100 ? -0.553 -6.751 9.250 1.00 89.31 100 LYS A C 1
ATOM 778 O O . LYS A 1 100 ? 0.622 -6.877 8.919 1.00 89.31 100 LYS A O 1
ATOM 783 N N . GLU A 1 101 ? -1.561 -7.218 8.524 1.00 91.75 101 GLU A N 1
ATOM 784 C CA . GLU A 1 101 ? -1.384 -7.744 7.174 1.00 91.75 101 GLU A CA 1
ATOM 785 C C . GLU A 1 101 ? -1.119 -6.610 6.174 1.00 91.75 101 GLU A C 1
ATOM 787 O O . GLU A 1 101 ? -1.569 -5.473 6.369 1.00 91.75 101 GLU A O 1
ATOM 792 N N . VAL A 1 102 ? -0.450 -6.935 5.065 1.00 90.44 102 VAL A N 1
ATOM 793 C CA . VAL A 1 102 ? -0.249 -6.017 3.938 1.00 90.44 102 VAL A CA 1
ATOM 794 C C . VAL A 1 102 ? -0.891 -6.583 2.676 1.00 90.44 102 VAL A C 1
ATOM 796 O O . VAL A 1 102 ? -0.665 -7.735 2.312 1.00 90.44 102 VAL A O 1
ATOM 799 N N . TRP A 1 103 ? -1.651 -5.746 1.979 1.00 91.50 103 TRP A N 1
ATOM 800 C CA . TRP A 1 103 ? -2.199 -6.011 0.654 1.00 91.50 103 TRP A CA 1
ATOM 801 C C . TRP A 1 103 ? -1.532 -5.074 -0.351 1.00 91.50 103 TRP A C 1
ATOM 803 O O . TRP A 1 103 ? -1.419 -3.874 -0.107 1.00 91.50 103 TRP A O 1
ATOM 813 N N . VAL A 1 104 ? -1.100 -5.605 -1.493 1.00 89.81 104 VAL A N 1
ATOM 814 C CA . VAL A 1 104 ? -0.728 -4.775 -2.644 1.00 89.81 104 VAL A CA 1
ATOM 815 C C . VAL A 1 104 ? -1.871 -4.694 -3.664 1.00 89.81 104 VAL A C 1
ATOM 817 O O . VAL A 1 104 ? -2.036 -5.590 -4.494 1.00 89.81 104 VAL A O 1
ATOM 820 N N . SER A 1 105 ? -2.691 -3.648 -3.583 1.00 87.00 105 SER A N 1
ATOM 821 C CA . SER A 1 105 ? -3.923 -3.489 -4.383 1.00 87.00 105 SER A CA 1
ATOM 822 C C . SER A 1 105 ? -3.701 -3.109 -5.844 1.00 87.00 105 SER A C 1
ATOM 824 O O . SER A 1 105 ? -4.593 -3.328 -6.662 1.00 87.00 105 SER A O 1
ATOM 826 N N . GLU A 1 106 ? -2.535 -2.567 -6.190 1.00 82.31 106 GLU A N 1
ATOM 827 C CA . GLU A 1 106 ? -2.229 -2.182 -7.564 1.00 82.31 106 GLU A CA 1
ATOM 828 C C . GLU A 1 106 ? -0.797 -2.528 -7.956 1.00 82.31 106 GLU A C 1
ATOM 830 O O . GLU A 1 106 ? 0.154 -2.328 -7.197 1.00 82.31 106 GLU A O 1
ATOM 835 N N . TRP A 1 107 ? -0.660 -3.010 -9.189 1.00 77.12 107 TRP A N 1
ATOM 836 C CA . TRP A 1 107 ? 0.593 -3.424 -9.805 1.00 77.12 107 TRP A CA 1
ATOM 837 C C . TRP A 1 107 ? 0.627 -2.997 -11.261 1.00 77.12 107 TRP A C 1
ATOM 839 O O . TRP A 1 107 ? -0.381 -3.076 -11.964 1.00 77.12 107 TRP A O 1
ATOM 849 N N . GLY A 1 108 ? 1.811 -2.634 -11.740 1.00 72.44 108 GLY A N 1
ATOM 850 C CA . GLY A 1 108 ? 2.021 -2.378 -13.155 1.00 72.44 108 GLY A CA 1
ATOM 851 C C . GLY A 1 108 ? 3.371 -1.734 -13.451 1.00 72.44 108 GLY A C 1
ATOM 852 O O . GLY A 1 108 ? 4.029 -1.210 -12.544 1.00 72.44 108 GLY A O 1
ATOM 853 N N . PRO A 1 109 ? 3.773 -1.715 -14.730 1.00 72.50 109 PRO A N 1
ATOM 854 C CA . PRO A 1 109 ? 4.846 -0.852 -15.179 1.00 72.50 109 PRO A CA 1
ATOM 855 C C . PRO A 1 109 ? 4.349 0.603 -15.222 1.00 72.50 109 PRO A C 1
ATOM 857 O O . PRO A 1 109 ? 3.424 0.940 -15.968 1.00 72.50 109 PRO A O 1
ATOM 860 N N . LEU A 1 110 ? 4.974 1.503 -14.455 1.00 71.31 110 LEU A N 1
ATOM 861 C CA . LEU A 1 110 ? 4.702 2.948 -14.555 1.00 71.31 110 LEU A CA 1
ATOM 862 C C . LEU A 1 110 ? 5.101 3.506 -15.915 1.00 71.31 110 LEU A C 1
ATOM 864 O O . LEU A 1 110 ? 4.445 4.416 -16.428 1.00 71.31 110 LEU A O 1
ATOM 868 N N . LEU A 1 111 ? 6.145 2.930 -16.496 1.00 70.81 111 LEU A N 1
ATOM 869 C CA . LEU A 1 111 ? 6.620 3.165 -17.847 1.00 70.81 111 LEU A CA 1
ATOM 870 C C . LEU A 1 111 ? 6.758 1.796 -18.506 1.00 70.81 111 LEU A C 1
ATOM 872 O O . LEU A 1 111 ? 7.425 0.920 -17.959 1.00 70.81 111 LEU A O 1
ATOM 876 N N . ARG A 1 112 ? 6.090 1.606 -19.648 1.00 69.75 112 ARG A N 1
ATOM 877 C CA . ARG A 1 112 ? 6.245 0.407 -20.472 1.00 69.75 112 ARG A CA 1
ATOM 878 C C . ARG A 1 112 ? 7.344 0.682 -21.494 1.00 69.75 112 ARG A C 1
ATOM 880 O O . ARG A 1 112 ? 7.133 1.440 -22.438 1.00 69.75 112 ARG A O 1
ATOM 887 N N . GLY A 1 113 ? 8.512 0.100 -21.267 1.00 67.38 113 GLY A N 1
ATOM 888 C CA . GLY A 1 113 ? 9.587 -0.020 -22.247 1.00 67.38 113 GLY A CA 1
ATOM 889 C C . GLY A 1 113 ? 9.975 -1.489 -22.404 1.00 67.38 113 GLY A C 1
ATOM 890 O O . GLY A 1 113 ? 9.728 -2.273 -21.492 1.00 67.38 113 GLY A O 1
ATOM 891 N N . GLY A 1 114 ? 10.576 -1.840 -23.540 1.00 72.50 114 GLY A N 1
ATOM 892 C CA . GLY A 1 114 ? 10.974 -3.218 -23.846 1.00 72.50 114 GLY A CA 1
ATOM 893 C C . GLY A 1 114 ? 9.871 -4.053 -24.498 1.00 72.50 114 GLY A C 1
ATOM 894 O O . GLY A 1 114 ? 8.771 -3.555 -24.759 1.00 72.50 114 GLY A O 1
ATOM 895 N N . GLU A 1 115 ? 10.202 -5.312 -24.772 1.00 81.88 115 GLU A N 1
ATOM 896 C CA . GLU A 1 115 ? 9.317 -6.284 -25.415 1.00 81.88 115 GLU A CA 1
ATOM 897 C C . GLU A 1 115 ? 8.286 -6.849 -24.425 1.00 81.88 115 GLU A C 1
ATOM 899 O O . GLU A 1 115 ? 8.456 -6.792 -23.203 1.00 81.88 115 GLU A O 1
ATOM 904 N N . ASP A 1 116 ? 7.210 -7.445 -24.939 1.00 83.62 116 ASP A N 1
ATOM 905 C CA . ASP A 1 116 ? 6.123 -7.990 -24.110 1.00 83.62 116 ASP A CA 1
ATOM 906 C C . ASP A 1 116 ? 6.609 -9.034 -23.100 1.00 83.62 116 ASP A C 1
ATOM 908 O O . ASP A 1 116 ? 6.142 -9.064 -21.958 1.00 83.62 116 ASP A O 1
ATOM 912 N N . MET A 1 1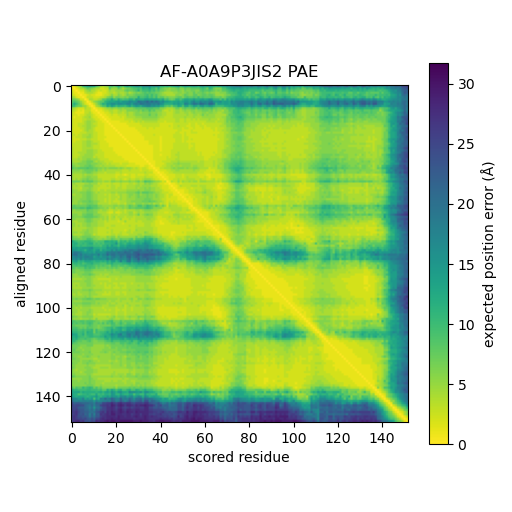17 ? 7.591 -9.849 -23.494 1.00 85.19 117 MET A N 1
ATOM 913 C CA . MET A 1 117 ? 8.208 -10.832 -22.607 1.00 85.19 117 MET A CA 1
ATOM 914 C C . MET A 1 117 ? 8.983 -10.166 -21.462 1.00 85.19 117 MET A C 1
ATOM 916 O O . MET A 1 117 ? 8.875 -10.606 -20.318 1.00 85.19 117 MET A O 1
ATOM 920 N N . ASP A 1 118 ? 9.707 -9.077 -21.729 1.00 79.25 118 ASP A N 1
ATOM 921 C CA . ASP A 1 118 ? 10.455 -8.351 -20.696 1.00 79.25 118 ASP A CA 1
ATOM 922 C C . ASP A 1 118 ? 9.507 -7.727 -19.675 1.00 79.25 118 ASP A C 1
ATOM 924 O O . ASP A 1 118 ? 9.734 -7.811 -18.466 1.00 79.25 118 ASP A O 1
ATOM 928 N N . VAL A 1 119 ? 8.399 -7.155 -20.153 1.00 79.75 119 VAL A N 1
ATOM 929 C CA . VAL A 1 119 ? 7.347 -6.596 -19.299 1.00 79.75 119 VAL A CA 1
ATOM 930 C C . VAL A 1 119 ? 6.694 -7.694 -18.459 1.00 79.75 119 VAL A C 1
ATOM 932 O O . VAL A 1 119 ? 6.484 -7.498 -17.260 1.00 79.75 119 VAL A O 1
ATOM 935 N N . ALA A 1 120 ? 6.398 -8.857 -19.043 1.00 83.75 120 ALA A N 1
ATOM 936 C CA . ALA A 1 120 ? 5.814 -9.985 -18.321 1.00 83.75 120 ALA A CA 1
ATOM 937 C C . ALA A 1 120 ? 6.759 -10.525 -17.235 1.00 83.75 120 ALA A C 1
ATOM 939 O O . ALA A 1 120 ? 6.347 -10.692 -16.084 1.00 83.75 120 ALA A O 1
ATOM 940 N N . LEU A 1 121 ? 8.038 -10.733 -17.564 1.00 83.88 121 LEU A N 1
ATOM 941 C CA . LEU A 1 121 ? 9.061 -11.176 -16.612 1.00 83.88 121 LEU A CA 1
ATOM 942 C C . LEU A 1 121 ? 9.279 -10.151 -15.499 1.00 83.88 121 LEU A C 1
ATOM 944 O O . LEU A 1 121 ? 9.404 -10.513 -14.328 1.00 83.88 121 LEU A O 1
ATOM 948 N N . PHE A 1 122 ? 9.288 -8.867 -15.845 1.00 80.31 122 PHE A N 1
ATOM 949 C CA . PHE A 1 122 ? 9.358 -7.779 -14.882 1.00 80.31 122 PHE A CA 1
ATOM 950 C C . PHE A 1 122 ? 8.166 -7.797 -13.919 1.00 80.31 122 PHE A C 1
ATOM 952 O O . PHE A 1 122 ? 8.357 -7.754 -12.705 1.00 80.31 122 PHE A O 1
ATOM 959 N N . MET A 1 123 ? 6.943 -7.937 -14.433 1.00 83.06 123 MET A N 1
ATOM 960 C CA . MET A 1 123 ? 5.738 -8.041 -13.605 1.00 83.06 123 MET A CA 1
ATOM 961 C C . MET A 1 123 ? 5.776 -9.262 -12.683 1.00 83.06 123 MET A C 1
ATOM 963 O O . MET A 1 123 ? 5.454 -9.142 -11.500 1.00 83.06 123 MET A O 1
ATOM 967 N N . ALA A 1 124 ? 6.226 -10.413 -13.186 1.00 86.31 124 ALA A N 1
ATOM 968 C CA . ALA A 1 124 ? 6.384 -11.620 -12.382 1.00 86.31 124 ALA A CA 1
ATOM 969 C C . ALA A 1 124 ? 7.379 -11.412 -11.228 1.00 86.31 124 ALA A C 1
ATOM 971 O O . ALA A 1 124 ? 7.077 -11.766 -10.088 1.00 86.31 124 ALA A O 1
ATOM 972 N N . ARG A 1 125 ? 8.530 -10.771 -11.483 1.00 84.00 125 ARG A N 1
ATOM 973 C CA . ARG A 1 125 ? 9.514 -10.434 -10.436 1.00 84.00 125 ARG A CA 1
ATOM 974 C C . ARG A 1 125 ? 8.916 -9.533 -9.357 1.00 84.00 125 ARG A C 1
ATOM 976 O O . ARG A 1 125 ? 9.169 -9.759 -8.177 1.00 84.00 125 ARG A O 1
ATOM 983 N N . SER A 1 126 ? 8.095 -8.561 -9.745 1.00 81.56 126 SER A N 1
ATOM 984 C CA . SER A 1 126 ? 7.421 -7.657 -8.810 1.00 81.56 126 SER A CA 1
ATOM 985 C C . SER A 1 126 ? 6.468 -8.396 -7.872 1.00 81.56 126 SER A C 1
ATOM 987 O O . SER A 1 126 ? 6.505 -8.186 -6.659 1.00 81.56 126 SER A O 1
ATOM 989 N N . ILE A 1 127 ? 5.668 -9.313 -8.418 1.00 84.69 127 ILE A N 1
ATOM 990 C CA . ILE A 1 127 ? 4.733 -10.141 -7.646 1.00 84.69 127 ILE A CA 1
ATOM 991 C C . ILE A 1 127 ? 5.496 -11.064 -6.692 1.00 84.69 127 ILE A C 1
ATOM 993 O O . ILE A 1 127 ? 5.179 -11.124 -5.505 1.00 84.69 127 ILE A O 1
ATOM 997 N N . ILE A 1 128 ? 6.543 -11.731 -7.187 1.00 88.12 128 ILE A N 1
ATOM 998 C CA . ILE A 1 128 ? 7.415 -12.588 -6.373 1.00 88.12 128 ILE A CA 1
ATOM 999 C C . ILE A 1 128 ? 8.029 -11.784 -5.219 1.00 88.12 128 ILE A C 1
ATOM 1001 O O . ILE A 1 128 ? 8.057 -12.266 -4.088 1.00 88.12 128 ILE A O 1
ATOM 1005 N N . ALA A 1 129 ? 8.470 -10.548 -5.469 1.00 87.06 129 ALA A N 1
ATOM 1006 C CA . ALA A 1 129 ? 8.994 -9.673 -4.426 1.00 87.06 129 ALA A CA 1
ATOM 1007 C C . ALA A 1 129 ? 7.922 -9.301 -3.385 1.00 87.06 129 ALA A C 1
ATOM 1009 O O . ALA A 1 129 ? 8.216 -9.326 -2.193 1.00 87.06 129 ALA A O 1
ATOM 1010 N N . ALA A 1 130 ? 6.670 -9.026 -3.765 1.00 87.75 130 ALA A N 1
ATOM 1011 C CA . ALA A 1 130 ? 5.617 -8.827 -2.759 1.00 87.75 130 ALA A CA 1
ATOM 1012 C C . ALA A 1 130 ? 5.392 -10.056 -1.890 1.00 87.75 130 ALA A C 1
ATOM 1014 O O . ALA A 1 130 ? 5.276 -9.941 -0.674 1.00 87.75 130 ALA A O 1
ATOM 1015 N N . ILE A 1 131 ? 5.296 -11.226 -2.512 1.00 89.50 131 ILE A N 1
ATOM 1016 C CA . ILE A 1 131 ? 4.965 -12.450 -1.788 1.00 89.50 131 ILE A CA 1
ATOM 1017 C C . ILE A 1 131 ? 6.116 -12.813 -0.847 1.00 89.50 131 ILE A C 1
ATOM 1019 O O . ILE A 1 131 ? 5.900 -13.026 0.339 1.00 89.50 131 ILE A O 1
ATOM 1023 N N . ASN A 1 132 ? 7.353 -12.818 -1.344 1.00 90.25 132 ASN A N 1
ATOM 1024 C CA . ASN A 1 132 ? 8.488 -13.338 -0.582 1.00 90.25 132 ASN A CA 1
ATOM 1025 C C . ASN A 1 132 ? 9.147 -12.289 0.321 1.00 90.25 132 ASN A C 1
ATOM 1027 O O . ASN A 1 132 ? 9.675 -12.626 1.382 1.00 90.25 132 ASN A O 1
ATOM 1031 N N . ILE A 1 133 ? 9.147 -11.018 -0.091 1.00 92.00 133 ILE A N 1
ATOM 1032 C CA . ILE A 1 133 ? 9.829 -9.948 0.644 1.00 92.00 133 ILE A CA 1
ATOM 1033 C C . ILE A 1 133 ? 8.846 -9.195 1.511 1.00 92.00 133 ILE A C 1
ATOM 1035 O O . ILE A 1 133 ? 9.100 -9.096 2.704 1.00 92.00 133 ILE A O 1
ATOM 1039 N N . LEU A 1 134 ? 7.745 -8.691 0.948 1.00 88.88 134 LEU A N 1
ATOM 1040 C CA . LEU A 1 134 ? 6.731 -7.967 1.719 1.00 88.88 134 LEU A CA 1
ATOM 1041 C C . LEU A 1 134 ? 5.851 -8.906 2.562 1.00 88.88 134 LEU A C 1
ATOM 1043 O O . LEU A 1 134 ? 5.279 -8.449 3.545 1.00 88.88 134 LEU A O 1
ATOM 1047 N N . GLU A 1 135 ? 5.779 -10.196 2.211 1.00 91.56 135 GLU A N 1
ATOM 1048 C CA . GLU A 1 135 ? 4.818 -11.157 2.780 1.00 91.56 135 GLU A CA 1
ATOM 1049 C C . GLU A 1 135 ? 3.369 -10.677 2.604 1.00 91.56 135 GLU A C 1
ATOM 1051 O O . GLU A 1 135 ? 2.538 -10.773 3.506 1.00 91.56 135 GLU A O 1
ATOM 1056 N N . ALA A 1 136 ? 3.067 -10.115 1.427 1.00 87.75 136 ALA A N 1
ATOM 1057 C CA . ALA A 1 136 ? 1.724 -9.646 1.115 1.00 87.75 136 ALA A CA 1
ATOM 1058 C C . ALA A 1 136 ? 0.719 -10.812 1.136 1.00 87.75 136 ALA A C 1
ATOM 1060 O O . ALA A 1 136 ? 0.937 -11.838 0.491 1.00 87.75 136 ALA A O 1
ATOM 1061 N N . THR A 1 137 ? -0.406 -10.636 1.831 1.00 86.81 137 THR A N 1
ATOM 1062 C CA . THR A 1 137 ? -1.440 -11.677 1.994 1.00 86.81 137 THR A CA 1
ATOM 1063 C C . THR A 1 137 ? -2.477 -11.678 0.867 1.00 86.81 137 THR A C 1
ATOM 1065 O O . THR A 1 137 ? -3.330 -12.561 0.800 1.00 86.81 137 THR A O 1
ATOM 1068 N N . GLY A 1 138 ? -2.401 -10.705 -0.046 1.00 80.88 138 GLY A N 1
ATOM 1069 C CA . GLY A 1 138 ? -3.258 -10.597 -1.222 1.00 80.88 138 GLY A CA 1
ATOM 1070 C C . GLY A 1 138 ? -2.770 -9.539 -2.214 1.00 80.88 138 GLY A C 1
ATOM 1071 O O . GLY A 1 138 ? -1.904 -8.714 -1.899 1.00 80.88 138 GLY A O 1
ATOM 1072 N N . GLY A 1 139 ? -3.341 -9.552 -3.423 1.00 74.56 139 GLY A N 1
ATOM 1073 C CA . GLY A 1 139 ? -3.023 -8.586 -4.473 1.00 74.56 139 GLY A CA 1
ATOM 1074 C C . GLY A 1 139 ? -4.098 -8.461 -5.553 1.00 74.56 139 GLY A C 1
ATOM 1075 O O . GLY A 1 139 ? -4.849 -9.404 -5.790 1.00 74.56 139 GLY A O 1
ATOM 1076 N N . SER A 1 140 ? -4.177 -7.298 -6.201 1.00 73.94 140 SER A N 1
ATOM 1077 C CA . SER A 1 140 ? -5.031 -7.072 -7.379 1.00 73.94 140 SER A CA 1
ATOM 1078 C C . SER A 1 140 ? -4.282 -6.307 -8.468 1.00 73.94 140 SER A C 1
ATOM 1080 O O . SER A 1 140 ? -3.447 -5.456 -8.183 1.00 73.94 140 SER A O 1
ATOM 1082 N N . PHE A 1 141 ? -4.547 -6.618 -9.737 1.00 62.41 141 PHE A N 1
ATOM 1083 C CA . PHE A 1 141 ? -3.917 -5.914 -10.854 1.00 62.41 141 PHE A CA 1
ATOM 1084 C C . PHE A 1 141 ? -4.645 -4.603 -11.153 1.00 62.41 141 PHE A C 1
ATOM 1086 O O . PHE A 1 141 ? -5.857 -4.596 -11.366 1.00 62.41 141 PHE A O 1
ATOM 1093 N N . GLY A 1 142 ? -3.889 -3.507 -11.244 1.00 55.00 142 GLY A N 1
ATOM 1094 C CA . GLY A 1 142 ? -4.408 -2.234 -11.732 1.00 55.00 142 GLY A CA 1
ATOM 1095 C C . GLY A 1 142 ? -4.549 -2.291 -13.252 1.00 55.00 142 GLY A C 1
ATOM 1096 O O . GLY A 1 142 ? -3.569 -2.502 -13.970 1.00 55.00 142 GLY A O 1
ATOM 1097 N N . ARG A 1 143 ? -5.762 -2.116 -13.782 1.00 48.19 143 ARG A N 1
ATOM 1098 C CA . ARG A 1 143 ? -5.967 -2.016 -15.233 1.00 48.19 143 ARG A CA 1
ATOM 1099 C C . ARG A 1 143 ? -5.604 -0.597 -15.672 1.00 48.19 143 ARG A C 1
ATOM 1101 O O . ARG A 1 143 ? -6.388 0.326 -15.480 1.00 48.19 143 ARG A O 1
ATOM 1108 N N . ARG A 1 144 ? -4.437 -0.395 -16.289 1.00 47.25 144 ARG A N 1
ATOM 1109 C CA . ARG A 1 144 ? -4.144 0.896 -16.932 1.00 47.25 144 ARG A CA 1
ATOM 1110 C C . ARG A 1 144 ? -4.979 1.026 -18.208 1.00 47.25 144 ARG A C 1
ATOM 1112 O O . ARG A 1 144 ? -4.817 0.235 -19.131 1.00 47.25 144 ARG A O 1
ATOM 1119 N N . LEU A 1 145 ? -5.841 2.041 -18.264 1.00 39.59 145 LEU A N 1
ATOM 1120 C CA . LEU A 1 145 ? -6.679 2.410 -19.418 1.00 39.59 145 LEU A CA 1
ATOM 1121 C C . LEU A 1 145 ? -5.904 3.110 -20.554 1.00 39.59 145 LEU A C 1
ATOM 1123 O O . LEU A 1 145 ? -6.505 3.792 -21.376 1.00 39.59 145 LEU A O 1
ATOM 1127 N N . THR A 1 146 ? -4.577 2.986 -20.633 1.00 43.28 146 THR A N 1
ATOM 1128 C CA . THR A 1 146 ? -3.849 3.500 -21.803 1.00 43.28 146 THR A CA 1
ATOM 1129 C C . THR A 1 146 ? -4.083 2.558 -22.983 1.00 43.28 146 THR A C 1
ATOM 1131 O O . THR A 1 146 ? -3.709 1.386 -22.865 1.00 43.28 146 THR A O 1
ATOM 1134 N N . PRO A 1 147 ? -4.667 3.025 -24.105 1.00 37.50 147 PRO A N 1
ATOM 1135 C CA . PRO A 1 147 ? -4.809 2.204 -25.294 1.00 37.50 147 PRO A CA 1
ATOM 1136 C C . PRO A 1 147 ? -3.436 1.697 -25.723 1.00 37.50 147 PRO A C 1
ATOM 1138 O O . PRO A 1 147 ? -2.462 2.449 -25.785 1.00 37.50 147 PRO A O 1
ATOM 1141 N N . TRP A 1 148 ? -3.364 0.405 -26.010 1.00 38.16 148 TRP A N 1
ATOM 1142 C CA . TRP A 1 148 ? -2.273 -0.159 -26.782 1.00 38.16 148 TRP A CA 1
ATOM 1143 C C . TRP A 1 148 ? -2.289 0.515 -28.159 1.00 38.16 148 TRP A C 1
ATOM 1145 O O . TRP A 1 148 ? -3.238 0.349 -28.921 1.00 38.16 148 TRP A O 1
ATOM 1155 N N . HIS A 1 149 ? -1.266 1.317 -28.451 1.00 37.22 149 HIS A N 1
ATOM 1156 C CA . HIS A 1 149 ? -0.983 1.772 -29.807 1.00 37.22 149 HIS A CA 1
ATOM 1157 C C . HIS A 1 149 ? 0.151 0.904 -30.359 1.00 37.22 149 HIS A C 1
ATOM 1159 O O . HIS A 1 149 ? 1.310 1.139 -30.007 1.00 37.22 149 HIS A O 1
ATOM 1165 N N . PRO A 1 150 ? -0.151 -0.112 -31.184 1.00 35.81 150 PRO A N 1
ATOM 1166 C CA . PRO A 1 150 ? 0.874 -0.775 -31.967 1.00 35.81 150 PRO A CA 1
ATOM 1167 C C . PRO A 1 150 ? 1.341 0.199 -33.045 1.00 35.81 150 PRO A C 1
ATOM 1169 O O . PRO A 1 150 ? 0.563 0.609 -33.902 1.00 35.81 150 PRO A O 1
ATOM 1172 N N . GLY A 1 151 ? 2.615 0.563 -33.003 1.00 39.56 151 GLY A N 1
ATOM 1173 C CA . GLY A 1 151 ? 3.274 1.257 -34.103 1.00 39.56 151 GLY A CA 1
ATOM 1174 C C . GLY A 1 151 ? 3.203 2.780 -34.036 1.00 39.56 151 GLY A C 1
ATOM 1175 O O . GLY A 1 151 ? 2.193 3.395 -34.376 1.00 39.56 151 GLY A O 1
ATOM 1176 N N . ARG A 1 152 ? 4.342 3.375 -33.677 1.00 34.53 152 ARG A N 1
ATOM 1177 C CA . ARG A 1 152 ? 5.034 4.375 -34.499 1.00 34.53 152 ARG A CA 1
ATOM 1178 C C . ARG A 1 152 ? 6.531 4.154 -34.373 1.00 34.53 152 ARG A C 1
ATOM 1180 O O . ARG A 1 152 ? 6.965 3.886 -33.229 1.00 34.53 152 ARG A O 1
#

Secondary structure (DSSP, 8-state):
--EEEEETTTEEEEE--HHHHHHHHHHHHHHHHHTT-----EEEEEETTTHHHHHHHHGGG-SEEEEE--B-B-TTS-BSHHHHHHHHHHHHHHHHHTT--EEEEE--BSS--S-HHHHHHHHHHHHHHIIIII--SEE-------------

Radius of gyration: 17.11 Å; Cα contacts (8 Å, |Δi|>4): 223; chains: 1; bounding box: 42×35×50 Å